Protein AF-A0A7S0FLU6-F1 (afdb_monomer_lite)

Foldseek 3Di:
DDDPDDDDDDDLQVVLVVDPAADLEDEDPPADVVGEHDPCPPHPNVVSVVNRHDDNRKYKYKDAPPHPCRVVNVVVLVVPAPDWDWDQDPPGSMIIIIGD

InterPro domains:
  IPR029063 S-adenosyl-L-methionine-dependent methyltransferase superfamily [G3DSA:3.40.50.150] (2-97)
  IPR029063 S-adenosyl-L-methionine-dependent methyltransferase superfamily [SSF53335] (5-84)

Secondary structure (DSSP, 8-state):
---------S-HHHHHTT----EEEEEE---BTTBPPPTTTTTTHHHHHHHTEEEEEEEEEEE-TT-TTHHHHHHHHHHHSS-EEEEEETTTTEEEEEE-

Structure (mmCIF, N/CA/C/O backbone):
data_AF-A0A7S0FLU6-F1
#
_entry.id   AF-A0A7S0FLU6-F1
#
loop_
_atom_site.group_PDB
_atom_site.id
_atom_site.type_symbol
_atom_site.label_atom_id
_atom_site.label_alt_id
_atom_site.label_comp_id
_atom_site.label_asym_id
_atom_site.label_entity_id
_atom_site.label_seq_id
_atom_site.pdbx_PDB_ins_code
_atom_site.Cartn_x
_atom_site.Cartn_y
_atom_site.Cartn_z
_atom_site.occupancy
_atom_site.B_iso_or_equiv
_atom_site.auth_seq_id
_atom_site.auth_comp_id
_atom_site.auth_asym_id
_atom_site.auth_atom_id
_atom_site.pdbx_PDB_model_num
ATOM 1 N N . GLY A 1 1 ? -12.336 -27.698 8.071 1.00 51.44 1 GLY A N 1
ATOM 2 C CA . GLY A 1 1 ? -12.602 -26.253 8.097 1.00 51.44 1 GLY A CA 1
ATOM 3 C C . GLY A 1 1 ? -12.302 -25.717 6.724 1.00 51.44 1 GLY A C 1
ATOM 4 O O . GLY A 1 1 ? -11.220 -25.993 6.226 1.00 51.44 1 GLY A O 1
ATOM 5 N N . SER A 1 2 ? -13.269 -25.075 6.079 1.00 72.81 2 SER A N 1
ATOM 6 C CA . SER A 1 2 ? -13.041 -24.334 4.838 1.00 72.81 2 SER A CA 1
ATOM 7 C C . SER A 1 2 ? -12.452 -22.973 5.190 1.00 72.81 2 SER A C 1
ATOM 9 O O . SER A 1 2 ? -12.870 -22.365 6.173 1.00 72.81 2 SER A O 1
ATOM 11 N N . LEU A 1 3 ? -11.474 -22.514 4.416 1.00 79.38 3 LEU A N 1
ATOM 12 C CA . LEU A 1 3 ? -11.072 -21.113 4.452 1.00 79.38 3 LEU A CA 1
ATOM 13 C C . LEU A 1 3 ? -12.208 -20.316 3.797 1.00 79.38 3 LEU A C 1
ATOM 15 O O . LEU A 1 3 ? -12.643 -20.676 2.703 1.00 79.38 3 LEU A O 1
ATOM 19 N N . ASP A 1 4 ? -12.721 -19.304 4.489 1.00 91.50 4 ASP A N 1
ATOM 20 C CA . ASP A 1 4 ? -13.738 -18.393 3.959 1.00 91.50 4 ASP A CA 1
ATOM 21 C C . ASP A 1 4 ? -13.054 -17.415 2.996 1.00 91.50 4 ASP A C 1
ATOM 23 O O . ASP A 1 4 ? -12.528 -16.382 3.403 1.00 91.50 4 ASP A O 1
ATOM 27 N N . ILE A 1 5 ? -12.911 -17.834 1.735 1.00 93.62 5 ILE A N 1
ATOM 28 C CA . ILE A 1 5 ? -12.167 -17.105 0.703 1.00 93.62 5 ILE A CA 1
ATOM 29 C C . ILE A 1 5 ? -13.127 -16.691 -0.403 1.00 93.62 5 ILE A C 1
ATOM 31 O O . ILE A 1 5 ? -13.752 -17.535 -1.048 1.00 93.62 5 ILE A O 1
ATOM 35 N N . GLU A 1 6 ? -13.150 -15.393 -0.683 1.00 94.62 6 GLU A N 1
ATOM 36 C CA . GLU A 1 6 ? -13.788 -14.813 -1.858 1.00 94.62 6 GLU A CA 1
ATOM 37 C C . GLU A 1 6 ? -12.732 -14.514 -2.934 1.00 94.62 6 GLU A C 1
ATOM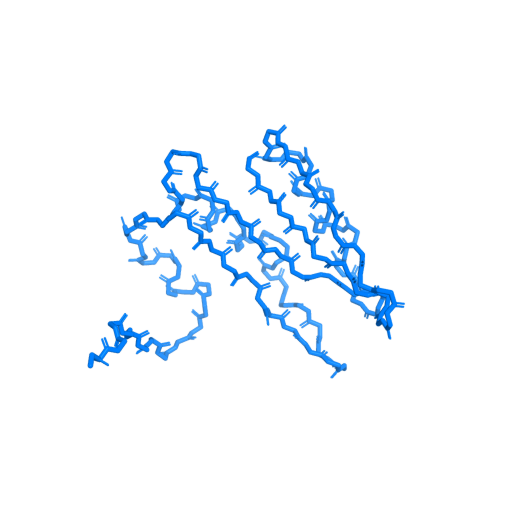 39 O O . GLU A 1 6 ? -11.694 -13.914 -2.653 1.00 94.62 6 GLU A O 1
ATOM 44 N N . LEU A 1 7 ? -12.993 -14.926 -4.179 1.00 95.06 7 LEU A N 1
ATOM 45 C CA . LEU A 1 7 ? -12.166 -14.570 -5.333 1.00 95.06 7 LEU A CA 1
ATOM 46 C C . LEU A 1 7 ? -12.931 -13.607 -6.238 1.00 95.06 7 LEU A C 1
ATOM 48 O O . LEU A 1 7 ? -13.912 -13.991 -6.873 1.00 95.06 7 LEU A O 1
ATOM 52 N N . VAL A 1 8 ? -12.412 -12.389 -6.368 1.00 96.06 8 VAL A N 1
ATOM 53 C CA . VAL A 1 8 ? -12.924 -11.385 -7.304 1.00 96.06 8 VAL A CA 1
ATOM 54 C C . VAL A 1 8 ? -11.975 -11.278 -8.495 1.00 96.06 8 VAL A C 1
ATOM 56 O O . VAL A 1 8 ? -10.794 -10.970 -8.342 1.00 96.06 8 VAL A O 1
ATOM 59 N N . VAL A 1 9 ? -12.486 -11.525 -9.703 1.00 96.62 9 VAL A N 1
ATOM 60 C CA . VAL A 1 9 ? -11.715 -11.376 -10.946 1.00 96.62 9 VAL A CA 1
ATOM 61 C C . VAL A 1 9 ? -12.040 -10.026 -11.573 1.00 96.62 9 VAL A C 1
ATOM 63 O O . VAL A 1 9 ? -13.110 -9.833 -12.144 1.00 96.62 9 VAL A O 1
ATOM 66 N N . GLY A 1 10 ? -11.100 -9.089 -11.487 1.00 94.44 10 GLY A N 1
ATOM 67 C CA . GLY A 1 10 ? -11.265 -7.748 -12.034 1.00 94.44 10 GLY A CA 1
ATOM 68 C C . GLY A 1 10 ? -9.986 -6.926 -11.951 1.00 94.44 10 GLY A C 1
ATOM 69 O O . GLY A 1 10 ? -8.971 -7.351 -11.400 1.00 94.44 10 GLY A O 1
ATOM 70 N N . ARG A 1 11 ? -10.028 -5.715 -12.510 1.00 93.31 11 ARG A N 1
ATOM 71 C CA . ARG A 1 11 ? -8.960 -4.735 -12.304 1.00 93.31 11 ARG A CA 1
ATOM 72 C C . ARG A 1 11 ? -9.045 -4.243 -10.863 1.00 93.31 11 ARG A C 1
ATOM 74 O O . ARG A 1 11 ? -10.050 -3.645 -10.499 1.00 93.31 11 ARG A O 1
ATOM 81 N N . ALA A 1 12 ? -7.990 -4.449 -10.075 1.00 93.38 12 ALA A N 1
ATOM 82 C CA . ALA A 1 12 ? -7.982 -4.137 -8.642 1.00 93.38 12 ALA A CA 1
ATOM 83 C C . ALA A 1 12 ? -8.462 -2.710 -8.320 1.00 93.38 12 ALA A C 1
ATOM 85 O O . ALA A 1 12 ? -9.271 -2.530 -7.420 1.00 93.38 12 ALA A O 1
ATOM 86 N N . LEU A 1 13 ? -8.042 -1.707 -9.100 1.00 94.69 13 LEU A N 1
ATOM 87 C CA . LEU A 1 13 ? -8.501 -0.328 -8.914 1.00 94.69 13 LEU A CA 1
ATOM 88 C C . LEU A 1 13 ? -10.018 -0.167 -9.098 1.00 94.69 13 LEU A C 1
ATOM 90 O O . LEU A 1 13 ? -10.636 0.626 -8.398 1.00 94.69 13 LEU A O 1
ATOM 94 N N . ASP A 1 14 ? -10.616 -0.868 -10.058 1.00 96.19 14 ASP A N 1
ATOM 95 C CA . ASP A 1 14 ? -12.047 -0.741 -10.339 1.00 96.19 14 ASP A CA 1
ATOM 96 C C . ASP A 1 14 ? -12.886 -1.523 -9.322 1.00 96.19 14 ASP A C 1
ATOM 98 O O . ASP A 1 14 ? -13.962 -1.062 -8.960 1.00 96.19 14 ASP A O 1
ATOM 102 N N . VAL A 1 15 ? -12.349 -2.632 -8.799 1.00 95.56 15 VAL A N 1
ATOM 103 C CA . VAL A 1 15 ? -12.917 -3.347 -7.646 1.00 95.56 15 VAL A CA 1
ATOM 104 C C . VAL A 1 15 ? -12.885 -2.456 -6.403 1.00 95.56 15 VAL A C 1
ATOM 106 O O . VAL A 1 15 ? -13.925 -2.231 -5.802 1.00 95.56 15 VAL A O 1
ATOM 109 N N . LEU A 1 16 ? -11.731 -1.860 -6.076 1.00 94.19 16 LEU A N 1
ATOM 110 C CA . LEU A 1 16 ? -11.586 -0.962 -4.921 1.00 94.19 16 LEU A CA 1
ATOM 111 C C . LEU A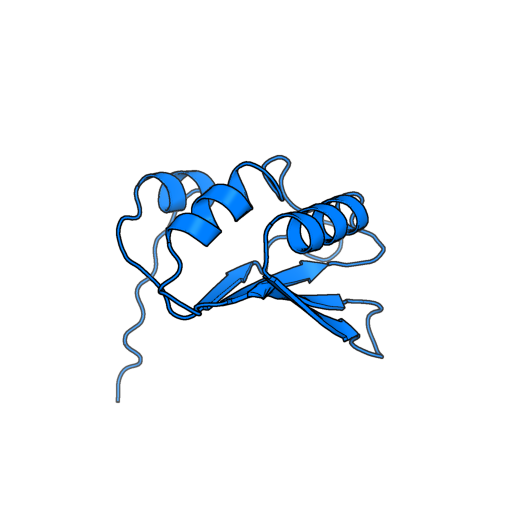 1 16 ? -12.512 0.261 -4.984 1.00 94.19 16 LEU A C 1
ATOM 113 O O . LEU A 1 16 ? -12.972 0.728 -3.955 1.00 94.19 16 LEU A O 1
ATOM 117 N N . LYS A 1 17 ? -12.811 0.792 -6.177 1.00 95.19 17 LYS A N 1
ATOM 118 C CA . LYS A 1 17 ? -13.755 1.918 -6.332 1.00 95.19 17 LYS A CA 1
ATOM 119 C C . LYS A 1 17 ? -15.206 1.564 -6.000 1.00 95.19 17 LYS A C 1
ATOM 121 O O . LYS A 1 17 ? -16.000 2.478 -5.806 1.00 95.19 17 LYS A O 1
ATOM 126 N N . GLN A 1 18 ? -15.563 0.285 -6.069 1.00 95.88 18 GLN A N 1
ATOM 127 C CA . GLN A 1 18 ? -16.916 -0.221 -5.818 1.00 95.88 18 GLN A CA 1
ATOM 128 C C . GLN A 1 18 ? -17.023 -0.904 -4.453 1.00 95.88 18 GLN A C 1
ATOM 130 O O . GLN A 1 18 ? -18.089 -1.404 -4.109 1.00 95.88 18 GLN A O 1
ATOM 135 N N . GLU A 1 19 ? -15.913 -0.985 -3.724 1.00 96.38 19 GLU A N 1
ATOM 136 C CA . GLU A 1 19 ? -15.848 -1.655 -2.442 1.00 96.38 19 GLU A CA 1
ATOM 137 C C . GLU A 1 19 ? -16.291 -0.700 -1.336 1.00 96.38 19 GLU A C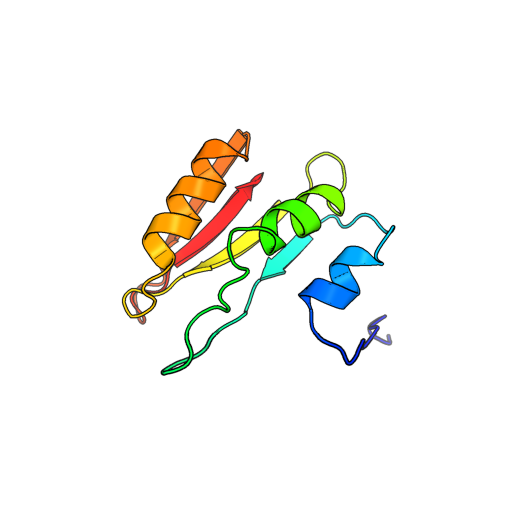 1
ATOM 139 O O . GLU A 1 19 ? -15.744 0.391 -1.190 1.00 96.38 19 GLU A O 1
ATOM 144 N N . ASP A 1 20 ? -17.277 -1.143 -0.562 1.00 95.44 20 ASP A N 1
ATOM 145 C CA . ASP A 1 20 ? -17.824 -0.406 0.580 1.00 95.44 20 ASP A CA 1
ATOM 146 C C . ASP A 1 20 ? -17.506 -1.113 1.910 1.00 95.44 20 ASP A C 1
ATOM 148 O O . ASP A 1 20 ? -17.830 -0.604 2.985 1.00 95.44 20 ASP A O 1
ATOM 152 N N . ARG A 1 21 ? -16.903 -2.311 1.861 1.00 96.88 21 ARG A N 1
ATOM 153 C CA . ARG A 1 21 ? -16.453 -3.031 3.053 1.00 96.88 21 ARG A CA 1
ATOM 154 C C . ARG A 1 21 ? -15.188 -2.401 3.616 1.00 96.88 21 ARG A C 1
ATOM 156 O O . ARG A 1 21 ? -14.333 -1.898 2.890 1.00 96.88 21 ARG A O 1
ATOM 163 N N . LEU A 1 22 ? -15.065 -2.514 4.930 1.00 98.12 22 LEU A N 1
ATOM 164 C CA . LEU A 1 22 ? -13.869 -2.146 5.660 1.00 98.12 22 LEU A CA 1
ATOM 165 C C . LEU A 1 22 ? -13.066 -3.406 6.009 1.00 98.12 22 LEU A C 1
ATOM 167 O O . LEU A 1 22 ? -13.628 -4.476 6.256 1.00 98.12 22 LEU A O 1
ATOM 171 N N . PHE A 1 23 ? -11.743 -3.278 5.993 1.00 98.00 23 PHE A N 1
ATOM 172 C CA . PHE A 1 23 ? -10.801 -4.367 6.218 1.00 98.00 23 PHE A CA 1
ATOM 173 C C . PHE A 1 23 ? -9.808 -4.005 7.323 1.00 98.00 23 PHE A C 1
ATOM 175 O O . PHE A 1 23 ? -9.281 -2.893 7.368 1.00 98.00 23 PHE A O 1
ATOM 182 N N . ASP A 1 24 ? -9.461 -4.984 8.159 1.00 98.31 24 ASP A N 1
ATOM 183 C CA . ASP A 1 24 ? -8.366 -4.849 9.129 1.00 98.31 24 ASP A CA 1
ATOM 184 C C . ASP A 1 24 ? -6.997 -4.722 8.439 1.00 98.31 24 ASP A C 1
ATOM 186 O O . ASP A 1 24 ? -6.039 -4.167 8.984 1.00 98.31 24 ASP A O 1
ATOM 190 N N . MET A 1 25 ? -6.876 -5.285 7.235 1.00 98.06 25 MET A N 1
ATOM 191 C CA . MET A 1 25 ? -5.632 -5.327 6.484 1.00 98.06 25 MET A CA 1
ATOM 192 C C . MET A 1 25 ? -5.901 -5.371 4.985 1.00 98.06 25 MET A C 1
ATOM 194 O O . MET A 1 25 ? -6.672 -6.197 4.502 1.00 98.06 25 MET A O 1
ATOM 198 N N . ILE A 1 26 ? -5.168 -4.547 4.242 1.00 97.75 26 ILE A N 1
ATOM 199 C CA . ILE A 1 26 ? -5.081 -4.622 2.784 1.00 97.75 26 ILE A CA 1
ATOM 200 C C . ILE A 1 26 ? -3.631 -4.899 2.409 1.00 97.75 26 ILE A C 1
ATOM 202 O O . ILE A 1 26 ? -2.720 -4.220 2.882 1.00 97.75 26 ILE A O 1
ATOM 206 N N . ILE A 1 27 ? -3.409 -5.894 1.550 1.00 97.38 27 ILE A N 1
ATOM 207 C CA . ILE A 1 27 ? -2.076 -6.260 1.064 1.00 97.38 27 ILE A CA 1
ATOM 208 C C . ILE A 1 27 ? -1.980 -5.930 -0.424 1.00 97.38 27 ILE A C 1
ATOM 210 O O . ILE A 1 27 ? -2.646 -6.540 -1.259 1.00 97.38 27 ILE A O 1
ATOM 214 N N . ASP A 1 28 ? -1.103 -4.990 -0.754 1.00 94.56 28 ASP A N 1
ATOM 215 C CA . ASP A 1 28 ? -0.631 -4.754 -2.109 1.00 94.56 28 ASP A CA 1
ATOM 216 C C . ASP A 1 28 ? 0.601 -5.630 -2.394 1.00 94.56 28 ASP A C 1
ATOM 218 O O . ASP A 1 28 ? 1.739 -5.301 -2.026 1.00 94.56 28 ASP A O 1
ATOM 222 N N . ASP A 1 29 ? 0.356 -6.724 -3.120 1.00 91.94 29 ASP A N 1
ATOM 223 C CA . ASP A 1 29 ? 1.386 -7.564 -3.739 1.00 91.94 29 ASP A CA 1
ATOM 224 C C . ASP A 1 29 ? 1.433 -7.424 -5.276 1.00 91.94 29 ASP A C 1
ATOM 226 O O . ASP A 1 29 ? 1.711 -8.367 -6.016 1.00 91.94 29 ASP A O 1
ATOM 230 N N . LEU A 1 30 ? 1.136 -6.228 -5.786 1.00 88.69 30 LEU A N 1
ATOM 231 C CA . LEU A 1 30 ? 1.202 -5.904 -7.207 1.00 88.69 30 LEU A CA 1
ATOM 232 C C . LEU A 1 30 ? 2.648 -5.722 -7.671 1.00 88.69 30 LEU A C 1
ATOM 234 O O . LEU A 1 30 ? 3.486 -5.138 -6.976 1.00 88.69 30 LEU A O 1
ATOM 238 N N . GLY A 1 31 ? 2.894 -6.140 -8.912 1.00 82.56 31 GLY A N 1
ATOM 239 C CA . GLY A 1 31 ? 4.219 -6.146 -9.524 1.00 82.56 31 GLY A CA 1
ATOM 240 C C . GLY A 1 31 ? 4.992 -7.427 -9.200 1.00 82.56 31 GLY A C 1
ATOM 241 O O . GLY A 1 31 ? 4.768 -8.106 -8.203 1.00 82.56 31 GLY A O 1
ATOM 242 N N . ALA A 1 32 ? 5.927 -7.789 -10.063 1.00 80.81 32 ALA A N 1
ATOM 243 C CA . ALA A 1 32 ? 6.762 -8.983 -9.929 1.00 80.81 32 ALA A CA 1
ATOM 244 C C . ALA A 1 32 ? 8.104 -8.735 -10.621 1.00 80.81 32 ALA A C 1
ATOM 246 O O . ALA A 1 32 ? 8.295 -7.678 -11.213 1.00 80.81 32 ALA A O 1
ATOM 247 N N . ALA A 1 33 ? 9.045 -9.680 -10.567 1.00 76.88 33 ALA A N 1
ATOM 248 C CA . ALA A 1 33 ? 10.304 -9.552 -11.309 1.00 76.88 33 ALA A CA 1
ATOM 249 C C . ALA A 1 33 ? 10.034 -9.171 -12.781 1.00 76.88 33 ALA A C 1
ATOM 251 O O . ALA A 1 33 ? 9.300 -9.873 -13.474 1.00 76.88 33 ALA A O 1
ATOM 252 N N . GLY A 1 34 ? 10.573 -8.032 -13.230 1.00 80.69 34 GLY A N 1
ATOM 253 C CA . GLY A 1 34 ? 10.339 -7.494 -14.579 1.00 80.69 34 GLY A CA 1
ATOM 254 C C . GLY A 1 34 ? 8.972 -6.834 -14.822 1.00 80.69 34 GLY A C 1
ATOM 255 O O . GLY A 1 34 ? 8.710 -6.386 -15.934 1.00 80.69 34 GLY A O 1
ATOM 256 N N . VAL A 1 35 ? 8.107 -6.743 -13.809 1.00 86.81 35 VAL A N 1
ATOM 257 C CA . VAL A 1 35 ? 6.779 -6.114 -13.877 1.00 86.81 35 VAL A CA 1
ATOM 258 C C . VAL A 1 35 ? 6.688 -5.000 -12.839 1.00 86.81 35 VAL A C 1
ATOM 260 O O . VAL A 1 35 ? 6.701 -5.257 -11.633 1.00 86.81 35 VAL A O 1
ATOM 263 N N . GLN A 1 36 ? 6.591 -3.765 -13.324 1.00 91.88 36 GLN A N 1
ATOM 264 C CA . GLN A 1 36 ? 6.441 -2.563 -12.503 1.00 91.88 36 GLN A CA 1
ATOM 265 C C . GLN A 1 36 ? 5.071 -2.519 -11.828 1.00 91.88 36 GLN A C 1
ATOM 267 O O . GLN A 1 36 ? 4.089 -3.066 -12.349 1.00 91.88 36 GLN A O 1
ATOM 272 N N . LYS A 1 37 ? 4.981 -1.821 -10.695 1.00 93.62 37 LYS A N 1
ATOM 273 C CA . LYS A 1 37 ? 3.680 -1.438 -10.156 1.00 93.62 37 LYS A CA 1
ATOM 274 C C . LYS A 1 37 ? 2.899 -0.586 -11.166 1.00 93.62 37 LYS A C 1
ATOM 276 O O . LYS A 1 37 ? 3.490 0.221 -11.887 1.00 93.62 37 LYS A O 1
ATOM 281 N N . PRO A 1 38 ? 1.566 -0.746 -11.238 1.00 94.38 38 PRO A N 1
ATOM 282 C CA . PRO A 1 38 ? 0.742 0.019 -12.169 1.00 94.38 38 PRO A CA 1
ATOM 283 C C . PRO A 1 38 ? 0.812 1.533 -11.931 1.00 94.38 38 PRO A C 1
ATOM 285 O O . PRO A 1 38 ? 1.048 1.980 -10.813 1.00 94.38 38 PRO A O 1
ATOM 288 N N . ASP A 1 39 ? 0.511 2.338 -12.954 1.00 95.06 39 ASP A N 1
ATOM 289 C CA . ASP A 1 39 ? 0.589 3.809 -12.869 1.00 95.06 39 ASP A CA 1
ATOM 290 C C . ASP A 1 39 ? -0.354 4.463 -11.862 1.00 95.06 39 ASP A C 1
ATOM 292 O O . ASP A 1 39 ? -0.128 5.596 -11.450 1.00 95.06 39 ASP A O 1
ATOM 296 N N . TRP A 1 40 ? -1.391 3.745 -11.445 1.00 95.12 40 TRP A N 1
ATOM 297 C CA . TRP A 1 40 ? -2.330 4.186 -10.422 1.00 95.12 40 TRP A CA 1
ATOM 298 C C . TRP A 1 40 ? -1.860 3.884 -8.988 1.00 95.12 40 TRP A C 1
ATOM 300 O O . TRP A 1 40 ? -2.593 4.164 -8.043 1.00 95.12 40 TRP A O 1
ATOM 310 N N . ILE A 1 41 ? -0.662 3.321 -8.810 1.00 95.50 41 ILE A N 1
ATOM 311 C CA . ILE A 1 41 ? 0.019 3.186 -7.518 1.00 95.50 41 ILE A CA 1
ATOM 312 C C . ILE A 1 41 ? 1.130 4.251 -7.435 1.00 95.50 41 ILE A C 1
ATOM 314 O O . ILE A 1 41 ? 1.904 4.383 -8.380 1.00 95.50 41 ILE A O 1
ATOM 318 N N . PRO A 1 42 ? 1.254 5.015 -6.334 1.00 96.38 42 PRO A N 1
ATOM 319 C CA . PRO A 1 42 ? 0.416 4.960 -5.137 1.00 96.38 42 PRO A CA 1
ATOM 320 C C . PRO A 1 42 ? -0.963 5.608 -5.306 1.00 96.38 42 PRO A C 1
ATOM 322 O O . PRO A 1 42 ? -1.885 5.207 -4.614 1.00 96.38 42 PRO A O 1
ATOM 325 N N . ASN A 1 43 ? -1.153 6.563 -6.221 1.00 94.81 43 ASN A N 1
ATOM 326 C CA . ASN A 1 43 ? -2.412 7.308 -6.343 1.00 94.81 43 ASN A CA 1
ATOM 327 C C . ASN A 1 43 ? -3.070 7.089 -7.718 1.00 94.81 43 ASN A C 1
ATOM 329 O O . ASN A 1 43 ? -2.366 7.222 -8.722 1.00 94.81 43 ASN A O 1
ATOM 333 N N . PRO A 1 44 ? -4.389 6.800 -7.820 1.00 96.56 44 PRO A N 1
ATOM 334 C CA . PRO A 1 44 ? -5.425 6.749 -6.769 1.00 96.56 44 PRO A CA 1
ATOM 335 C C . PRO A 1 44 ? -5.495 5.474 -5.907 1.00 96.56 44 PRO A C 1
ATOM 337 O O . PRO A 1 44 ? -6.338 5.392 -5.020 1.00 96.56 44 PRO A O 1
ATOM 340 N N . GLY A 1 45 ? -4.681 4.448 -6.159 1.00 96.62 45 GLY A N 1
ATOM 341 C CA . GLY A 1 45 ? -4.879 3.116 -5.572 1.00 96.62 45 GLY A CA 1
ATOM 342 C C . GLY A 1 45 ? -4.837 3.064 -4.042 1.00 96.62 45 GLY A C 1
ATOM 343 O O . GLY A 1 45 ? -5.746 2.510 -3.432 1.00 96.62 45 GLY A O 1
ATOM 344 N N . TYR A 1 46 ? -3.824 3.659 -3.415 1.00 97.19 46 TYR A N 1
ATOM 345 C CA . TYR A 1 46 ? -3.686 3.694 -1.957 1.00 97.19 46 TYR A CA 1
ATOM 346 C C . TYR A 1 46 ? -4.672 4.645 -1.289 1.00 97.19 46 TYR A C 1
ATOM 348 O O . TYR A 1 46 ? -5.045 4.397 -0.148 1.00 97.19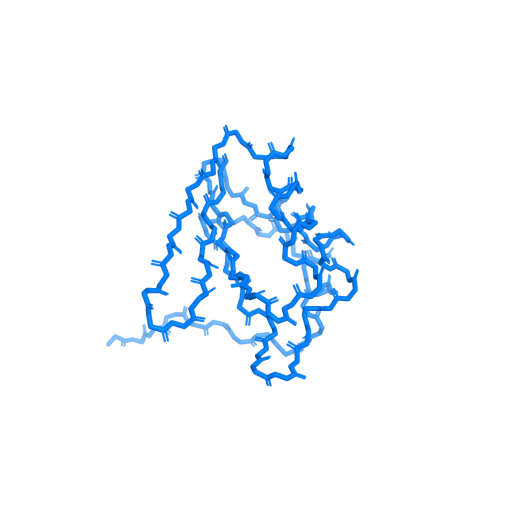 46 TYR A O 1
ATOM 356 N N . GLU A 1 47 ? -5.141 5.676 -1.997 1.00 96.19 47 GLU A N 1
ATOM 357 C CA . GLU A 1 47 ? -6.233 6.520 -1.506 1.00 96.19 47 GLU A CA 1
ATOM 358 C C . GLU A 1 47 ? -7.530 5.710 -1.402 1.00 96.19 47 GLU A C 1
ATOM 360 O O . GLU A 1 47 ? -8.268 5.830 -0.431 1.00 96.19 47 GLU A O 1
ATOM 365 N N . MET A 1 48 ? -7.812 4.857 -2.389 1.00 96.38 48 MET A N 1
ATOM 366 C CA . MET A 1 48 ? -8.987 3.983 -2.340 1.00 96.38 48 MET A CA 1
ATOM 367 C C . MET A 1 48 ? -8.814 2.876 -1.299 1.00 96.38 48 MET A C 1
ATOM 369 O O . MET A 1 48 ? -9.743 2.599 -0.548 1.00 96.38 48 MET A O 1
ATOM 373 N N . ALA A 1 49 ? -7.617 2.289 -1.202 1.00 96.38 49 ALA A N 1
ATOM 374 C CA . ALA A 1 49 ? -7.324 1.286 -0.185 1.00 96.38 49 ALA A CA 1
ATOM 375 C C . ALA A 1 49 ? -7.501 1.848 1.233 1.00 96.38 49 ALA A C 1
ATOM 377 O O . ALA A 1 49 ? -8.147 1.207 2.051 1.00 96.38 49 ALA A O 1
ATOM 378 N N . SER A 1 50 ? -7.001 3.054 1.523 1.00 95.38 50 SER A N 1
ATOM 379 C CA . SER A 1 50 ? -7.125 3.639 2.863 1.00 95.38 50 SER A CA 1
ATOM 380 C C . SER A 1 50 ? -8.573 3.928 3.265 1.00 95.38 50 SER A C 1
ATOM 382 O O . SER A 1 50 ? -8.904 3.800 4.437 1.00 95.38 50 SER A O 1
ATOM 384 N N . ARG A 1 51 ? -9.456 4.245 2.308 1.00 95.81 51 ARG A N 1
ATOM 385 C CA . ARG A 1 51 ? -10.904 4.394 2.553 1.00 95.81 51 ARG A CA 1
ATOM 386 C C . ARG A 1 51 ? -11.595 3.083 2.926 1.00 95.81 51 ARG A C 1
ATOM 388 O O . ARG A 1 51 ? -12.637 3.128 3.566 1.00 95.81 51 ARG A O 1
ATOM 395 N N . CYS A 1 52 ? -11.025 1.953 2.515 1.00 97.06 52 CYS A N 1
ATOM 396 C CA . CYS A 1 52 ? -11.535 0.620 2.818 1.00 97.06 52 CYS A CA 1
ATOM 397 C C . CYS A 1 52 ? -10.881 0.025 4.077 1.00 97.06 52 CYS A C 1
ATOM 399 O O . CYS A 1 52 ? -11.039 -1.162 4.331 1.00 97.06 52 CYS A O 1
ATOM 401 N N . LEU A 1 53 ? -10.091 0.782 4.845 1.00 97.56 53 LEU A N 1
ATOM 402 C CA . LEU A 1 53 ? -9.527 0.288 6.101 1.00 97.56 53 LEU A CA 1
ATOM 403 C C . LEU A 1 53 ? -10.456 0.614 7.268 1.00 97.56 53 LEU A C 1
ATOM 405 O O . LEU A 1 53 ? -10.968 1.726 7.371 1.00 97.56 53 LEU A O 1
ATOM 409 N N . GLU A 1 54 ? -10.626 -0.356 8.162 1.00 97.81 54 GLU A N 1
ATOM 410 C CA . GLU A 1 54 ? -11.210 -0.119 9.485 1.00 97.81 54 GLU A CA 1
ATOM 411 C C . GLU A 1 54 ? -10.347 0.855 10.306 1.00 97.81 54 GLU A C 1
ATOM 413 O O . GLU A 1 54 ? -9.163 1.074 10.020 1.00 97.81 54 GLU A O 1
ATOM 418 N N . ASP A 1 55 ? -10.910 1.393 11.390 1.00 95.44 55 ASP A N 1
ATOM 419 C CA . ASP A 1 55 ? -10.158 2.205 12.349 1.00 95.44 55 ASP A CA 1
ATOM 420 C C . ASP A 1 55 ? -8.967 1.416 12.922 1.00 95.44 55 ASP A C 1
ATOM 422 O O . ASP A 1 55 ? -9.107 0.472 13.700 1.00 95.44 55 ASP A O 1
ATOM 426 N N . GLY A 1 56 ? -7.754 1.840 12.562 1.00 95.44 56 GLY A N 1
ATOM 427 C CA . GLY A 1 56 ? -6.517 1.162 12.952 1.00 95.44 56 GLY A CA 1
ATOM 428 C C . GLY A 1 56 ? -6.111 -0.010 12.056 1.00 95.44 56 GLY A C 1
ATOM 429 O O . GLY A 1 56 ? -5.103 -0.651 12.364 1.00 95.44 56 GLY A O 1
ATOM 430 N N . GLY A 1 57 ? -6.836 -0.247 10.961 1.00 97.88 57 GLY A N 1
ATOM 431 C CA . GLY A 1 57 ? -6.436 -1.157 9.897 1.00 97.88 57 GLY A CA 1
ATOM 432 C C . GLY A 1 57 ? -5.126 -0.731 9.231 1.00 97.88 57 GLY A C 1
ATOM 433 O O . GLY A 1 57 ? -4.679 0.413 9.351 1.00 97.88 57 GLY A O 1
ATOM 434 N N . ILE A 1 58 ? -4.477 -1.676 8.551 1.00 98.38 58 ILE A N 1
ATOM 435 C CA . ILE A 1 58 ? -3.139 -1.478 7.977 1.00 98.38 58 ILE A CA 1
ATOM 436 C C . ILE A 1 58 ? -3.093 -1.733 6.473 1.00 98.38 58 ILE A C 1
ATOM 438 O O . ILE A 1 58 ? -3.628 -2.718 5.966 1.00 98.38 58 ILE A O 1
ATOM 442 N N . LEU A 1 59 ? -2.350 -0.884 5.765 1.00 98.25 59 LEU A N 1
ATOM 443 C CA . LEU A 1 59 ? -1.939 -1.130 4.387 1.00 98.25 59 LEU A CA 1
ATOM 444 C C . LEU A 1 59 ? -0.534 -1.734 4.377 1.00 98.25 59 LEU A C 1
ATOM 446 O O . LEU A 1 59 ? 0.424 -1.133 4.866 1.00 98.25 59 LEU A O 1
ATOM 450 N N . VAL A 1 60 ? -0.398 -2.912 3.776 1.00 98.12 60 VAL A N 1
ATOM 451 C CA . VAL A 1 60 ? 0.882 -3.584 3.562 1.00 98.12 60 VAL A CA 1
ATOM 452 C C . VAL A 1 60 ? 1.260 -3.468 2.091 1.00 98.12 60 VAL A C 1
ATOM 454 O O . VAL A 1 60 ? 0.537 -3.949 1.230 1.00 98.12 60 VAL A O 1
ATOM 457 N N . SER A 1 61 ? 2.397 -2.851 1.784 1.00 96.62 61 SER A N 1
ATOM 458 C CA . SER A 1 61 ? 2.862 -2.633 0.410 1.00 96.62 61 SER A CA 1
ATOM 459 C C . SER A 1 61 ? 4.285 -3.141 0.237 1.00 96.62 61 SER A C 1
ATOM 461 O O . SER A 1 61 ? 5.198 -2.693 0.931 1.00 96.62 61 SER A O 1
ATOM 463 N N . ARG A 1 62 ? 4.515 -4.012 -0.745 1.00 94.31 62 ARG A N 1
ATOM 464 C CA . ARG A 1 62 ? 5.867 -4.432 -1.141 1.00 94.31 62 ARG A CA 1
ATOM 465 C C . ARG A 1 62 ? 6.477 -3.465 -2.159 1.00 94.31 62 ARG A C 1
ATOM 467 O O . ARG A 1 62 ? 5.837 -3.149 -3.152 1.00 94.31 62 ARG A O 1
ATOM 474 N N . THR A 1 63 ? 7.725 -3.049 -1.971 1.00 92.62 63 THR A N 1
ATOM 475 C CA . THR A 1 63 ? 8.539 -2.309 -2.952 1.00 92.62 63 THR A CA 1
ATOM 476 C C . THR A 1 63 ? 9.832 -3.056 -3.262 1.00 92.62 63 THR A C 1
ATOM 478 O O . THR A 1 63 ? 10.258 -3.947 -2.518 1.00 92.62 63 THR A O 1
ATOM 481 N N . ARG A 1 64 ? 10.454 -2.718 -4.394 1.00 89.56 64 ARG A N 1
ATOM 482 C CA . ARG A 1 64 ? 11.697 -3.336 -4.862 1.00 89.56 64 ARG A CA 1
ATOM 483 C C . ARG A 1 64 ? 12.630 -2.290 -5.471 1.00 89.56 64 ARG A C 1
ATOM 485 O O . ARG A 1 64 ? 12.141 -1.282 -5.977 1.00 89.56 64 ARG A O 1
ATOM 492 N N . PRO A 1 65 ? 13.950 -2.516 -5.485 1.00 84.81 65 PRO A N 1
ATOM 493 C CA . PRO A 1 65 ? 14.893 -1.530 -6.007 1.00 84.81 65 PRO A CA 1
ATOM 494 C C . PRO A 1 65 ? 14.739 -1.296 -7.511 1.00 84.81 65 PRO A C 1
ATOM 496 O O . PRO A 1 65 ? 15.048 -0.213 -7.990 1.00 84.81 65 PRO A O 1
ATOM 499 N N . ASP A 1 66 ? 14.269 -2.311 -8.244 1.00 86.56 66 ASP A N 1
ATOM 500 C CA . ASP A 1 66 ? 14.025 -2.262 -9.687 1.00 86.56 66 ASP A CA 1
ATOM 501 C C . ASP A 1 66 ? 12.669 -1.640 -10.055 1.00 86.56 66 ASP A C 1
ATOM 503 O O . ASP A 1 66 ? 12.358 -1.536 -11.240 1.00 86.56 66 ASP A O 1
ATOM 507 N N . ASP A 1 67 ? 11.857 -1.246 -9.068 1.00 88.94 67 ASP A N 1
ATOM 508 C CA . ASP A 1 67 ? 10.590 -0.557 -9.298 1.00 88.94 67 ASP A CA 1
ATOM 509 C C . ASP A 1 67 ? 10.770 0.963 -9.183 1.00 88.94 67 ASP A C 1
ATOM 511 O O . ASP A 1 67 ? 11.087 1.490 -8.111 1.00 88.94 67 ASP A O 1
ATOM 515 N N . GLU A 1 68 ? 10.553 1.673 -10.291 1.00 91.31 68 GLU A N 1
ATOM 516 C CA . GLU A 1 68 ? 10.757 3.124 -10.393 1.00 91.31 68 GLU A CA 1
ATOM 517 C C . GLU A 1 68 ? 9.836 3.913 -9.449 1.00 91.31 68 GLU A C 1
ATOM 519 O O . GLU A 1 68 ? 10.149 5.041 -9.062 1.00 91.31 68 GLU A O 1
ATOM 524 N N . LYS A 1 69 ? 8.709 3.320 -9.036 1.00 92.50 69 LYS A N 1
ATOM 525 C CA . LYS A 1 69 ? 7.721 3.956 -8.158 1.00 92.50 69 LYS A CA 1
ATOM 526 C C . LYS A 1 69 ? 8.028 3.759 -6.675 1.00 92.50 69 LYS A C 1
ATOM 528 O O . LYS A 1 69 ? 7.349 4.359 -5.842 1.00 92.50 69 LYS A O 1
ATOM 533 N N . SER A 1 70 ? 9.038 2.962 -6.316 1.00 92.75 70 SER A N 1
ATOM 534 C CA . SER A 1 70 ? 9.351 2.624 -4.919 1.00 92.75 70 SER A CA 1
ATOM 535 C C . SER A 1 70 ? 9.557 3.846 -4.025 1.00 92.75 70 SER A C 1
ATOM 537 O O . SER A 1 70 ? 9.018 3.897 -2.921 1.00 92.75 70 SER A O 1
ATOM 539 N N . SER A 1 71 ? 10.286 4.861 -4.496 1.00 93.81 71 SER A N 1
ATOM 540 C CA . SER A 1 71 ? 10.501 6.097 -3.732 1.00 93.81 71 SER A CA 1
ATOM 541 C C . SER A 1 71 ? 9.200 6.885 -3.550 1.00 93.81 71 SER A C 1
ATOM 543 O O . SER A 1 71 ? 8.878 7.285 -2.433 1.00 93.81 71 SER A O 1
ATOM 545 N N . THR A 1 72 ? 8.408 7.038 -4.615 1.00 96.31 72 THR A N 1
ATOM 546 C CA . THR A 1 72 ? 7.107 7.722 -4.584 1.00 96.31 72 THR A CA 1
ATOM 547 C C . THR A 1 72 ? 6.112 7.022 -3.661 1.00 96.31 72 THR A C 1
ATOM 549 O O . THR A 1 72 ? 5.385 7.692 -2.932 1.00 96.31 72 THR A O 1
ATOM 552 N N . ILE A 1 73 ? 6.105 5.687 -3.642 1.00 96.12 73 ILE A N 1
ATOM 553 C CA . ILE A 1 73 ? 5.297 4.883 -2.719 1.00 96.12 73 ILE A CA 1
ATOM 554 C C . ILE A 1 73 ? 5.669 5.196 -1.274 1.00 96.12 73 ILE A C 1
ATOM 556 O O . ILE A 1 73 ? 4.788 5.505 -0.479 1.00 96.12 73 ILE A O 1
ATOM 560 N N . VAL A 1 74 ? 6.959 5.173 -0.934 1.00 96.12 74 VAL A N 1
ATOM 561 C CA . VAL A 1 74 ? 7.406 5.476 0.432 1.00 96.12 74 VAL A CA 1
ATOM 562 C C . VAL A 1 74 ? 7.023 6.897 0.833 1.00 96.12 74 VAL A C 1
ATOM 564 O O . VAL A 1 74 ? 6.464 7.084 1.911 1.00 96.12 74 VAL A O 1
ATOM 567 N N . THR A 1 75 ? 7.257 7.882 -0.037 1.00 97.25 75 THR A N 1
ATOM 568 C CA . THR A 1 75 ? 6.868 9.275 0.220 1.00 97.25 75 THR A CA 1
ATOM 569 C C . THR A 1 75 ? 5.364 9.415 0.443 1.00 97.25 75 THR A C 1
ATOM 571 O O . THR A 1 75 ? 4.953 10.110 1.368 1.00 97.25 75 THR A O 1
ATOM 574 N N . TYR A 1 76 ? 4.539 8.735 -0.357 1.00 97.75 76 TYR A N 1
ATOM 575 C CA . TYR A 1 76 ? 3.090 8.737 -0.171 1.00 97.75 76 TYR A CA 1
ATOM 576 C C . TYR A 1 76 ? 2.701 8.141 1.187 1.00 97.75 76 TYR A C 1
ATOM 578 O O . TYR A 1 76 ? 1.965 8.766 1.946 1.00 97.75 76 TYR A O 1
ATOM 586 N N . LEU A 1 77 ? 3.224 6.959 1.529 1.00 97.62 77 LEU A N 1
ATOM 587 C CA . LEU A 1 77 ? 2.892 6.294 2.791 1.00 97.62 77 LEU A CA 1
ATOM 588 C C . LEU A 1 77 ? 3.281 7.156 4.002 1.00 97.62 77 LEU A C 1
ATOM 590 O O . LEU A 1 77 ? 2.498 7.283 4.935 1.00 97.62 77 LEU A O 1
ATOM 594 N N . GLN A 1 78 ? 4.444 7.812 3.957 1.00 97.50 78 GLN A N 1
ATOM 595 C CA . GLN A 1 78 ? 4.897 8.734 5.006 1.00 97.50 78 GLN A CA 1
ATOM 596 C C . GLN A 1 78 ? 4.016 9.980 5.150 1.00 97.50 78 GLN A C 1
ATOM 598 O O . GLN A 1 78 ? 3.908 10.524 6.245 1.00 97.50 78 GLN A O 1
ATOM 603 N N . ALA A 1 79 ? 3.427 10.461 4.053 1.00 97.31 79 ALA A N 1
ATOM 604 C CA . ALA A 1 79 ? 2.600 11.662 4.056 1.00 97.31 79 ALA A CA 1
ATOM 605 C C . ALA A 1 79 ? 1.155 11.402 4.515 1.00 97.31 79 ALA A C 1
ATOM 607 O O . ALA A 1 79 ? 0.502 12.325 4.999 1.00 97.31 79 ALA A O 1
ATOM 608 N N . HIS A 1 80 ? 0.653 10.176 4.339 1.00 96.69 80 HIS A N 1
ATOM 609 C CA . HIS A 1 80 ? -0.774 9.867 4.480 1.00 96.69 80 HIS A CA 1
ATOM 610 C C . HIS A 1 80 ? -1.124 8.905 5.620 1.00 96.69 80 HIS A C 1
ATOM 612 O O . HIS A 1 80 ? -2.293 8.833 5.985 1.00 96.69 80 HIS A O 1
ATOM 618 N N . PHE A 1 81 ? -0.147 8.206 6.198 1.00 96.44 81 PHE A N 1
ATOM 619 C CA . PHE A 1 81 ? -0.357 7.304 7.331 1.00 96.44 81 PHE A CA 1
ATOM 620 C C . PHE A 1 81 ? 0.370 7.834 8.569 1.00 96.44 81 PHE A C 1
ATOM 622 O O . PHE A 1 81 ? 1.430 8.456 8.469 1.00 96.44 81 PHE A O 1
ATOM 629 N N . GLN A 1 82 ? -0.202 7.604 9.751 1.00 96.25 82 GLN A N 1
ATOM 630 C CA . GLN A 1 82 ? 0.336 8.111 11.017 1.00 96.25 82 GLN A CA 1
ATOM 631 C C . GLN A 1 82 ? 1.687 7.467 11.369 1.00 96.25 82 GLN A C 1
ATOM 633 O O . GLN A 1 82 ? 2.525 8.066 12.049 1.00 96.25 82 GLN A O 1
ATOM 638 N N . SER A 1 83 ? 1.889 6.230 10.935 1.00 96.94 83 SER A N 1
ATOM 639 C CA . SER A 1 83 ? 3.032 5.394 11.256 1.00 96.94 83 SER A CA 1
ATOM 640 C C . SER A 1 83 ? 3.400 4.489 10.086 1.00 96.94 83 SER A C 1
ATOM 642 O O . SER A 1 83 ? 2.546 4.004 9.344 1.00 96.94 83 SER A O 1
ATOM 644 N N . LEU A 1 84 ? 4.704 4.255 9.933 1.00 98.00 84 LEU A N 1
ATOM 645 C CA . LEU A 1 84 ? 5.254 3.443 8.857 1.00 98.00 84 LEU A CA 1
ATOM 646 C C . LEU A 1 84 ? 6.383 2.558 9.383 1.00 98.00 84 LEU A C 1
ATOM 648 O O . LEU A 1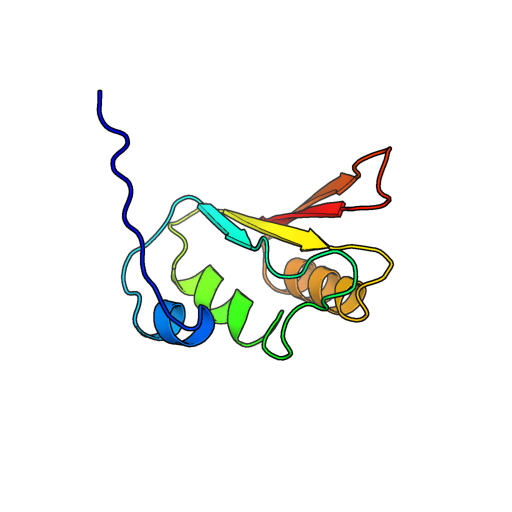 84 ? 7.410 3.051 9.852 1.00 98.00 84 LEU A O 1
ATOM 652 N N . LEU A 1 85 ? 6.198 1.244 9.277 1.00 97.75 85 LEU A N 1
ATOM 653 C CA . LEU A 1 85 ? 7.224 0.245 9.550 1.00 97.75 85 LEU A CA 1
ATOM 654 C C . LEU A 1 85 ? 7.833 -0.245 8.234 1.00 97.75 85 LEU A C 1
ATOM 656 O O . LEU A 1 85 ? 7.122 -0.587 7.290 1.00 97.75 85 LEU A O 1
ATOM 660 N N . HIS A 1 86 ? 9.160 -0.326 8.206 1.00 96.00 86 HIS A N 1
ATOM 661 C CA . HIS A 1 86 ? 9.929 -0.870 7.094 1.00 96.00 86 HIS A CA 1
ATOM 662 C C . HIS A 1 86 ? 10.518 -2.225 7.473 1.00 96.00 86 HIS A C 1
ATOM 664 O O . HIS A 1 86 ? 11.317 -2.320 8.404 1.00 96.00 86 HIS A O 1
ATOM 670 N N . ILE A 1 87 ? 10.173 -3.259 6.715 1.00 95.06 87 ILE A N 1
ATOM 671 C CA . ILE A 1 87 ? 10.729 -4.604 6.851 1.00 95.06 87 ILE A CA 1
ATOM 672 C C . ILE A 1 87 ? 11.589 -4.855 5.616 1.00 95.06 87 ILE A C 1
ATOM 674 O O . ILE A 1 87 ? 11.076 -4.977 4.505 1.00 95.06 87 ILE A O 1
ATOM 678 N N . ARG A 1 88 ? 12.912 -4.881 5.784 1.00 92.12 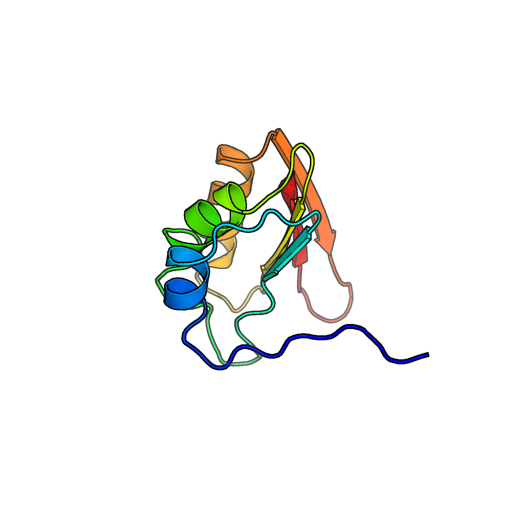88 ARG A N 1
ATOM 679 C CA . ARG A 1 88 ? 13.841 -5.225 4.702 1.00 92.12 88 ARG A CA 1
ATOM 680 C C . ARG A 1 88 ? 14.046 -6.735 4.687 1.00 92.12 88 ARG A C 1
ATOM 682 O O . ARG A 1 88 ? 14.381 -7.312 5.715 1.00 92.12 88 ARG A O 1
ATOM 689 N N . LEU A 1 89 ? 13.847 -7.355 3.529 1.00 88.19 89 LEU A N 1
ATOM 690 C CA . LEU A 1 89 ? 14.104 -8.777 3.326 1.00 88.19 89 LEU A CA 1
ATOM 691 C C . LEU A 1 89 ? 15.541 -8.938 2.821 1.00 88.19 89 LEU A C 1
ATOM 693 O O . LEU A 1 89 ? 15.859 -8.468 1.728 1.00 88.19 89 LEU A O 1
ATOM 697 N N . GLU A 1 90 ? 16.391 -9.571 3.631 1.00 80.44 90 GLU A N 1
ATOM 698 C CA . GLU A 1 90 ? 17.852 -9.625 3.441 1.00 80.44 90 GLU A CA 1
ATOM 699 C C . GLU A 1 90 ? 18.270 -10.193 2.075 1.00 80.44 90 GLU A C 1
ATOM 701 O O . GLU A 1 90 ? 19.214 -9.699 1.469 1.00 80.44 90 GLU A O 1
ATOM 706 N N . ASP A 1 91 ? 17.512 -11.149 1.534 1.00 76.44 91 ASP A N 1
ATOM 707 C CA . ASP A 1 91 ? 17.930 -11.911 0.349 1.00 76.44 91 ASP A CA 1
ATOM 708 C C . ASP A 1 91 ? 17.461 -11.331 -0.996 1.00 76.44 91 ASP A C 1
ATOM 710 O O . ASP A 1 91 ? 17.727 -11.921 -2.046 1.00 76.44 91 ASP A O 1
ATOM 714 N N . ARG A 1 92 ? 16.679 -10.240 -1.008 1.00 69.12 92 ARG A N 1
ATOM 715 C CA . ARG A 1 92 ? 15.999 -9.775 -2.241 1.00 69.12 92 ARG A CA 1
ATOM 716 C C . ARG A 1 92 ? 15.996 -8.270 -2.465 1.00 69.12 92 ARG A C 1
ATOM 718 O O . ARG A 1 92 ? 15.266 -7.812 -3.347 1.00 69.12 92 ARG A O 1
ATOM 725 N N . ASP A 1 93 ? 16.686 -7.509 -1.614 1.00 80.31 93 ASP A N 1
ATOM 726 C CA . ASP A 1 93 ? 16.611 -6.038 -1.542 1.00 80.31 93 ASP A CA 1
ATOM 727 C C . ASP A 1 93 ? 15.166 -5.489 -1.546 1.00 80.31 93 ASP A C 1
ATOM 729 O O . ASP A 1 93 ? 14.895 -4.324 -1.831 1.00 80.31 93 ASP A O 1
ATOM 733 N N . THR A 1 94 ? 14.207 -6.351 -1.219 1.00 87.50 94 THR A N 1
ATOM 734 C CA . THR A 1 94 ? 12.777 -6.078 -1.243 1.00 87.50 94 THR A CA 1
ATOM 735 C C . THR A 1 94 ? 12.405 -5.492 0.107 1.00 87.50 94 THR A C 1
ATOM 737 O O . THR A 1 94 ? 12.841 -5.993 1.147 1.00 87.50 94 THR A O 1
ATOM 740 N N . CYS A 1 95 ? 11.583 -4.447 0.107 1.00 93.06 95 CYS A N 1
ATOM 741 C CA . CYS A 1 95 ? 11.059 -3.870 1.335 1.00 93.06 95 CYS A CA 1
ATOM 742 C C . CYS A 1 95 ? 9.552 -4.087 1.411 1.00 93.06 95 CYS A C 1
ATOM 744 O O . CYS A 1 95 ? 8.832 -3.884 0.439 1.00 93.06 95 CYS A O 1
ATOM 746 N N . VAL A 1 96 ? 9.072 -4.506 2.574 1.00 95.44 96 VAL A N 1
ATOM 747 C CA . VAL A 1 96 ? 7.652 -4.499 2.908 1.00 95.44 96 VAL A CA 1
ATOM 748 C C . VAL A 1 96 ? 7.401 -3.311 3.821 1.00 95.44 96 VAL A C 1
ATOM 750 O O . VAL A 1 96 ? 8.079 -3.127 4.832 1.00 95.44 96 VAL A O 1
ATOM 753 N N . HIS A 1 97 ? 6.431 -2.497 3.441 1.00 97.00 97 HIS A N 1
ATOM 754 C CA . HIS A 1 97 ? 5.974 -1.338 4.182 1.00 97.00 97 HIS A CA 1
ATOM 755 C C . HIS A 1 97 ? 4.660 -1.682 4.861 1.00 97.00 97 HIS A C 1
ATOM 757 O O . HIS A 1 97 ? 3.744 -2.137 4.184 1.00 97.00 97 HIS A O 1
ATOM 763 N N . VAL A 1 98 ? 4.566 -1.455 6.166 1.00 98.19 98 VAL A N 1
ATOM 764 C CA . VAL A 1 98 ? 3.313 -1.578 6.919 1.00 98.19 98 VAL A CA 1
ATOM 765 C C . VAL A 1 98 ? 2.932 -0.184 7.392 1.00 98.19 98 VAL A C 1
ATOM 767 O O . VAL A 1 98 ? 3.664 0.413 8.183 1.00 98.19 98 VAL A O 1
ATOM 770 N N . ALA A 1 99 ? 1.833 0.342 6.862 1.00 97.94 99 ALA A N 1
ATOM 771 C CA . ALA A 1 99 ? 1.367 1.701 7.088 1.00 97.94 99 ALA A CA 1
ATOM 772 C C . ALA A 1 99 ? 0.036 1.696 7.851 1.00 97.94 99 ALA A C 1
ATOM 774 O O . ALA A 1 99 ? -0.858 0.916 7.519 1.00 97.94 99 ALA A O 1
ATOM 775 N N . ARG A 1 100 ? -0.069 2.559 8.863 1.00 95.62 100 ARG A N 1
ATOM 776 C CA . ARG A 1 100 ? -1.260 2.796 9.690 1.00 95.62 100 ARG A CA 1
ATOM 777 C C . ARG A 1 100 ? -1.387 4.280 9.959 1.00 95.62 100 ARG A C 1
ATOM 779 O O . ARG A 1 100 ? -0.382 4.838 10.450 1.00 95.62 100 ARG A O 1
#

Radius of gyration: 13.8 Å; chains: 1; bounding box: 36×38×28 Å

pLDDT: mean 92.91, std 7.28, range [51.44, 98.38]

Sequence (100 aa):
GSLDIELVVGRALDVLKQEDRLFDMIIDDLGAAGVQKPDWIPNPGYEMASRCLEDGGILVSRTRPDDEKSSTIVTYLQAHFQSLLHIRLEDRDTCVHVAR

Organism: NCBI:txid73915